Protein AF-0000000085928446 (afdb_homodimer)

Nearest PDB structures (foldseek):
  3ry0-assembly1_A  TM=9.361E-01  e=1.188E-03  Streptomyces achromogenes
  3m21-assembly1_F  TM=9.145E-01  e=1.360E-03  Helicobacter pylori 26695
  2x7m-assembly1_A  TM=5.878E-01  e=2.025E+00  Methanopyrus kandleri AV19
  5um2-assembly1_A  TM=5.223E-01  e=1.545E+00  Xanthomonas citri pv. citri str. 306
  3gbv-assembly1_A  TM=5.018E-01  e=5.221E+00  Bacteroides fragilis NCTC 9343

Solvent-accessible surface area (backbone atoms only — not comparable to full-atom values): 7165 Å² total; per-residue (Å²): 118,39,40,36,37,36,38,29,63,82,71,55,69,69,56,50,52,50,48,48,52,52,50,43,51,54,48,25,67,72,71,70,43,86,60,64,47,73,46,81,45,66,42,58,46,84,80,34,74,52,97,91,33,41,37,57,58,53,58,72,68,99,120,36,39,36,38,36,39,30,65,80,71,53,70,69,56,49,52,50,49,48,52,52,51,43,53,53,48,25,69,72,72,69,44,85,59,61,46,74,44,80,43,68,42,58,46,83,77,34,74,53,97,91,33,41,38,58,59,51,58,71,68,98

Structure (mmCIF, N/CA/C/O backbone):
data_AF-0000000085928446-model_v1
#
loop_
_entity.id
_entity.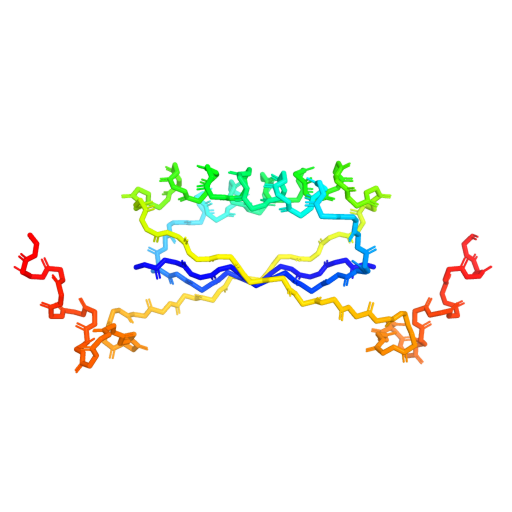type
_entity.pdbx_description
1 polymer 'Tautomerase family protein'
#
loop_
_atom_site.group_PDB
_atom_site.id
_atom_site.type_symbol
_atom_site.label_atom_id
_atom_site.label_alt_id
_atom_site.label_comp_id
_atom_site.label_asym_id
_atom_site.label_entity_id
_atom_site.label_seq_id
_atom_site.pdbx_PDB_ins_code
_atom_site.Cartn_x
_atom_site.Cartn_y
_atom_site.Cartn_z
_atom_site.occupancy
_atom_site.B_iso_or_equiv
_atom_site.auth_seq_id
_atom_site.auth_comp_id
_atom_site.auth_asym_id
_atom_site.auth_atom_id
_atom_site.pdbx_PDB_model_num
ATOM 1 N N . MET A 1 1 ? 1.729 9.047 10.977 1 81.5 1 MET A N 1
ATOM 2 C CA . MET A 1 1 ? 2.355 7.754 10.711 1 81.5 1 MET A CA 1
ATOM 3 C C . MET A 1 1 ? 1.619 7.012 9.594 1 81.5 1 MET A C 1
ATOM 5 O O . MET A 1 1 ? 0.427 6.727 9.719 1 81.5 1 MET A O 1
ATOM 9 N N . PRO A 1 2 ? 2.197 6.832 8.352 1 94.94 2 PRO A N 1
ATOM 10 C CA . PRO A 1 2 ? 1.56 6.168 7.211 1 94.94 2 PRO A CA 1
ATOM 11 C C . PRO A 1 2 ? 1.64 4.645 7.301 1 94.94 2 PRO A C 1
ATOM 13 O O . PRO A 1 2 ? 2.615 4.102 7.824 1 94.94 2 PRO A O 1
ATOM 16 N N . THR A 1 3 ? 0.575 4.039 6.949 1 97.19 3 THR A N 1
ATOM 17 C CA . THR A 1 3 ? 0.529 2.584 6.844 1 97.19 3 THR A CA 1
ATOM 18 C C . THR A 1 3 ? 0.325 2.15 5.398 1 97.19 3 THR A C 1
ATOM 20 O O . THR A 1 3 ? -0.587 2.633 4.723 1 97.19 3 THR A O 1
ATOM 23 N N . ILE A 1 4 ? 1.15 1.28 4.91 1 98.56 4 ILE A N 1
ATOM 24 C CA . ILE A 1 4 ? 1.084 0.736 3.557 1 98.56 4 ILE A CA 1
ATOM 25 C C . ILE A 1 4 ? 0.694 -0.739 3.613 1 98.56 4 ILE A C 1
ATOM 27 O O . ILE A 1 4 ? 1.332 -1.53 4.312 1 98.56 4 ILE A O 1
ATOM 31 N N . ILE A 1 5 ? -0.336 -1.056 2.891 1 98.69 5 ILE A N 1
ATOM 32 C CA . ILE A 1 5 ? -0.777 -2.441 2.781 1 98.69 5 ILE A CA 1
ATOM 33 C C . ILE A 1 5 ? -0.58 -2.936 1.35 1 98.69 5 ILE A C 1
ATOM 35 O O . ILE A 1 5 ? -1.073 -2.32 0.401 1 98.69 5 ILE A O 1
ATOM 39 N N . VAL A 1 6 ? 0.048 -3.992 1.243 1 98.5 6 VAL A N 1
ATOM 40 C CA . VAL A 1 6 ? 0.297 -4.578 -0.071 1 98.5 6 VAL A CA 1
ATOM 41 C C . VAL A 1 6 ? -0.421 -5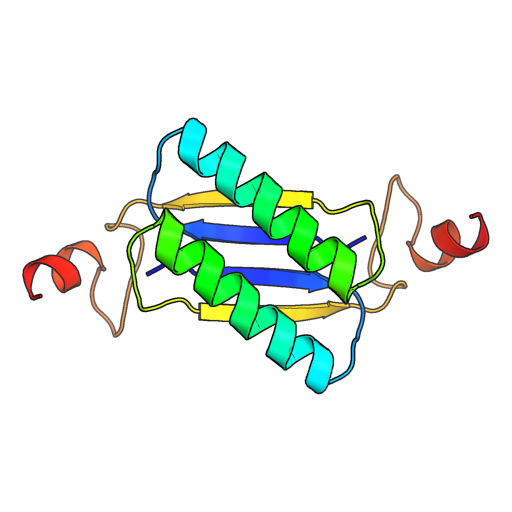.922 -0.184 1 98.5 6 VAL A C 1
ATOM 43 O O . VAL A 1 6 ? -0.138 -6.848 0.576 1 98.5 6 VAL A O 1
ATOM 46 N N . GLU A 1 7 ? -1.275 -6.004 -1.108 1 97.62 7 GLU A N 1
ATOM 47 C CA . GLU A 1 7 ? -1.942 -7.254 -1.459 1 97.62 7 GLU A CA 1
ATOM 48 C C . GLU A 1 7 ? -1.387 -7.828 -2.758 1 97.62 7 GLU A C 1
ATOM 50 O O . GLU A 1 7 ? -1.604 -7.27 -3.834 1 97.62 7 GLU A O 1
ATOM 55 N N . GLY A 1 8 ? -0.672 -8.922 -2.615 1 95.62 8 GLY A N 1
ATOM 56 C CA . GLY A 1 8 ? -0.06 -9.523 -3.789 1 95.62 8 GLY A CA 1
ATOM 57 C C . GLY A 1 8 ? 0.178 -11.016 -3.637 1 95.62 8 GLY A C 1
ATOM 58 O O . GLY A 1 8 ? -0.223 -11.617 -2.637 1 95.62 8 GLY A O 1
ATOM 59 N N . PRO A 1 9 ? 0.729 -11.625 -4.73 1 93.94 9 PRO A N 1
ATOM 60 C CA . PRO A 1 9 ? 1.074 -13.047 -4.645 1 93.94 9 PRO A CA 1
ATOM 61 C C . PRO A 1 9 ? 2.213 -13.32 -3.662 1 93.94 9 PRO A C 1
ATOM 63 O O . PRO A 1 9 ? 2.92 -12.391 -3.262 1 93.94 9 PRO A O 1
ATOM 66 N N . PRO A 1 10 ? 2.328 -14.602 -3.281 1 95.06 10 PRO A N 1
ATOM 67 C CA . PRO A 1 10 ? 3.453 -14.938 -2.4 1 95.06 10 PRO A CA 1
ATOM 68 C C . PRO A 1 10 ? 4.809 -14.734 -3.074 1 95.06 10 PRO A C 1
ATOM 70 O O . PRO A 1 10 ? 4.961 -15.023 -4.262 1 95.06 10 PRO A O 1
ATOM 73 N N . ILE A 1 11 ? 5.652 -14.156 -2.287 1 95 11 ILE A N 1
ATOM 74 C CA . ILE A 1 11 ? 7.031 -13.984 -2.734 1 95 11 ILE A CA 1
ATOM 75 C C . ILE A 1 11 ? 7.992 -14.406 -1.623 1 95 11 ILE A C 1
ATOM 77 O O . ILE A 1 11 ? 7.57 -14.664 -0.493 1 95 11 ILE A O 1
ATOM 81 N N . SER A 1 12 ? 9.273 -14.469 -1.956 1 97.5 12 SER A N 1
ATOM 82 C CA . SER A 1 12 ? 10.266 -14.914 -0.979 1 97.5 12 SER A CA 1
ATOM 83 C C . SER A 1 12 ? 10.461 -13.867 0.112 1 97.5 12 SER A C 1
ATOM 85 O O . SER A 1 12 ? 10.133 -12.688 -0.078 1 97.5 12 SER A O 1
ATOM 87 N N . VAL A 1 13 ? 11.039 -14.281 1.2 1 98 13 VAL A N 1
ATOM 88 C CA . VAL A 1 13 ? 11.32 -13.391 2.322 1 98 13 VAL A CA 1
ATOM 89 C C . VAL A 1 13 ? 12.297 -12.305 1.883 1 98 13 VAL A C 1
ATOM 91 O O . VAL A 1 13 ? 12.188 -11.148 2.311 1 98 13 VAL A O 1
ATOM 94 N N . GLU A 1 14 ? 13.219 -12.703 1.049 1 98.19 14 GLU A N 1
ATOM 95 C CA . GLU A 1 14 ? 14.188 -11.734 0.54 1 98.19 14 GLU A CA 1
ATOM 96 C C . GLU A 1 14 ? 13.484 -10.617 -0.238 1 98.19 14 GLU A C 1
ATOM 98 O O . GLU A 1 14 ? 13.805 -9.438 -0.063 1 98.19 14 GLU A O 1
ATOM 103 N N . LYS A 1 15 ? 12.578 -10.977 -1.05 1 98.12 15 LYS A N 1
ATOM 104 C CA . LYS A 1 15 ? 11.82 -9.984 -1.814 1 98.12 15 LYS A CA 1
ATOM 105 C C . LYS A 1 15 ? 10.938 -9.141 -0.899 1 98.12 15 LYS A C 1
ATOM 107 O O . LYS A 1 15 ? 10.766 -7.945 -1.133 1 98.12 15 LYS A O 1
ATOM 112 N N . LYS A 1 16 ? 10.367 -9.75 0.1 1 98.19 16 LYS A N 1
ATOM 113 C CA . LYS A 1 16 ? 9.578 -8.992 1.071 1 98.19 16 LYS A CA 1
ATOM 114 C C . LYS A 1 16 ? 10.43 -7.941 1.774 1 98.19 16 LYS A C 1
ATOM 116 O O . LYS A 1 16 ? 10 -6.805 1.96 1 98.19 16 LYS A O 1
ATOM 121 N N . ARG A 1 17 ? 11.555 -8.344 2.166 1 98.62 17 ARG A N 1
ATOM 122 C CA . ARG A 1 17 ? 12.492 -7.434 2.824 1 98.62 17 ARG A CA 1
ATOM 123 C C . ARG A 1 17 ? 12.805 -6.238 1.934 1 98.62 17 ARG A C 1
ATOM 125 O O . ARG A 1 17 ? 12.805 -5.098 2.396 1 98.62 17 ARG A O 1
ATOM 132 N N . GLU A 1 18 ? 13.062 -6.59 0.716 1 98.38 18 GLU A N 1
ATOM 133 C CA . GLU A 1 18 ? 13.367 -5.535 -0.246 1 98.38 18 GLU A CA 1
ATOM 134 C C . GLU A 1 18 ? 12.172 -4.609 -0.451 1 98.38 18 GLU A C 1
ATOM 136 O O . GLU A 1 18 ? 12.336 -3.389 -0.515 1 98.38 18 GLU A O 1
ATOM 141 N N . LEU A 1 19 ? 11 -5.164 -0.538 1 98.56 19 LEU A N 1
ATOM 142 C CA . LEU A 1 19 ? 9.773 -4.391 -0.699 1 98.56 19 LEU A CA 1
ATOM 143 C C . LEU A 1 19 ? 9.586 -3.414 0.458 1 98.56 19 LEU A C 1
ATOM 145 O O . LEU A 1 19 ? 9.367 -2.221 0.24 1 98.56 19 LEU A O 1
ATOM 149 N N . VAL A 1 20 ? 9.68 -3.912 1.632 1 98.56 20 VAL A N 1
ATOM 150 C CA . VAL A 1 20 ? 9.492 -3.104 2.832 1 98.56 20 VAL A CA 1
ATOM 151 C C . VAL A 1 20 ? 10.516 -1.968 2.855 1 98.56 20 VAL A C 1
ATOM 153 O O . VAL A 1 20 ? 10.164 -0.812 3.104 1 98.56 20 VAL A O 1
ATOM 156 N N . LYS A 1 21 ? 11.734 -2.307 2.566 1 98.56 21 LYS A N 1
ATOM 157 C CA . LYS A 1 21 ? 12.805 -1.317 2.59 1 98.56 21 LYS A CA 1
ATOM 158 C C . LYS A 1 21 ? 12.555 -0.206 1.575 1 98.56 21 LYS A C 1
ATOM 160 O O . LYS A 1 21 ? 12.633 0.978 1.909 1 98.56 21 LYS A O 1
ATOM 165 N N . ARG A 1 22 ? 12.25 -0.56 0.424 1 98.56 22 ARG A N 1
ATOM 166 C CA . ARG A 1 22 ? 12.094 0.413 -0.653 1 98.56 22 ARG A CA 1
ATOM 167 C C . ARG A 1 22 ? 10.82 1.234 -0.468 1 98.56 22 ARG A C 1
ATOM 169 O O . ARG A 1 22 ? 10.82 2.445 -0.694 1 98.56 22 ARG A O 1
ATOM 176 N N . PHE A 1 23 ? 9.742 0.635 -0.055 1 98.56 23 PHE A N 1
ATOM 177 C CA . PHE A 1 23 ? 8.516 1.375 0.213 1 98.56 23 PHE A CA 1
ATOM 178 C C . PHE A 1 23 ? 8.711 2.346 1.371 1 98.56 23 PHE A C 1
ATOM 180 O O . PHE A 1 23 ? 8.227 3.479 1.327 1 98.56 23 PHE A O 1
ATOM 187 N N . THR A 1 24 ? 9.367 1.894 2.35 1 98.5 24 THR A N 1
ATOM 188 C CA . TH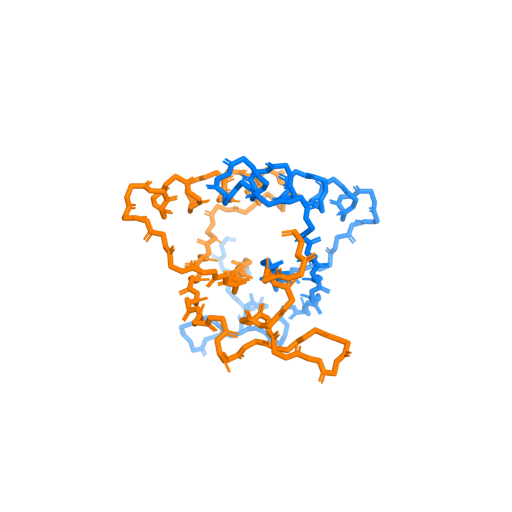R A 1 24 ? 9.641 2.758 3.492 1 98.5 24 THR A CA 1
ATOM 189 C C . THR A 1 24 ? 10.461 3.977 3.064 1 98.5 24 THR A C 1
ATOM 191 O O . THR A 1 24 ? 10.148 5.105 3.451 1 98.5 24 THR A O 1
ATOM 194 N N . LYS A 1 25 ? 11.445 3.732 2.275 1 98 25 LYS A N 1
ATOM 195 C CA . LYS A 1 25 ? 12.281 4.832 1.797 1 98 25 LYS A CA 1
ATOM 196 C C . LYS A 1 25 ? 11.453 5.844 1.004 1 98 25 LYS A C 1
ATOM 198 O O . LYS A 1 25 ? 11.531 7.047 1.253 1 98 25 LYS A O 1
ATOM 203 N N . VAL A 1 26 ? 10.695 5.355 0.092 1 98 26 VAL A N 1
ATOM 204 C CA . VAL A 1 26 ? 9.883 6.223 -0.754 1 98 26 VAL A CA 1
ATOM 205 C C . VAL A 1 26 ? 8.906 7.02 0.109 1 98 26 VAL A C 1
ATOM 207 O O . VAL A 1 26 ? 8.812 8.242 -0.015 1 98 26 VAL A O 1
ATOM 210 N N . ALA A 1 27 ? 8.172 6.363 0.969 1 97.94 27 ALA A N 1
ATOM 211 C CA . ALA A 1 27 ? 7.156 7.012 1.798 1 97.94 27 ALA A CA 1
ATOM 212 C C . ALA A 1 27 ? 7.789 8.031 2.74 1 97.94 27 ALA A C 1
ATOM 214 O O . ALA A 1 27 ? 7.234 9.109 2.957 1 97.94 27 ALA A O 1
ATOM 215 N N . SER A 1 28 ? 8.898 7.676 3.262 1 97.44 28 SER A N 1
ATOM 216 C CA . SER A 1 28 ? 9.594 8.594 4.156 1 97.44 28 SER A CA 1
ATOM 217 C C . SER A 1 28 ? 9.961 9.891 3.441 1 97.44 28 SER A C 1
ATOM 219 O O . SER A 1 28 ? 9.812 10.977 3.998 1 97.44 28 SER A O 1
ATOM 221 N N . GLU A 1 29 ? 10.414 9.789 2.273 1 97.31 29 GLU A N 1
ATOM 222 C CA . GLU A 1 29 ? 10.805 10.961 1.488 1 97.31 29 GLU A CA 1
ATOM 223 C C . GLU A 1 29 ? 9.594 11.812 1.12 1 97.31 29 GLU A C 1
ATOM 225 O O . GLU A 1 29 ? 9.68 13.039 1.117 1 97.31 29 GLU A O 1
ATOM 230 N N . ILE A 1 30 ? 8.539 11.258 0.867 1 97.25 30 ILE A N 1
ATOM 231 C CA . ILE A 1 30 ? 7.375 11.984 0.361 1 97.25 30 ILE A CA 1
ATOM 232 C C . ILE A 1 30 ? 6.609 12.602 1.524 1 97.25 30 ILE A C 1
ATOM 234 O O . ILE A 1 30 ? 6.234 13.781 1.472 1 97.25 30 ILE A O 1
ATOM 238 N N . TYR A 1 31 ? 6.375 11.82 2.514 1 95.88 31 TYR A N 1
ATOM 239 C CA . TYR A 1 31 ? 5.59 12.305 3.645 1 95.88 31 TYR A CA 1
ATOM 240 C C . TYR A 1 31 ? 6.461 13.086 4.621 1 95.88 31 TYR A C 1
ATOM 242 O O . TYR A 1 31 ? 5.957 13.891 5.406 1 95.88 31 TYR A O 1
ATOM 250 N N . GLY A 1 32 ? 7.711 12.766 4.641 1 95.19 32 GLY A N 1
ATOM 251 C CA . GLY A 1 32 ? 8.594 13.398 5.609 1 95.19 32 GLY A CA 1
ATOM 252 C C . GLY A 1 32 ? 8.445 12.828 7.008 1 95.19 32 GLY A C 1
ATOM 253 O O . GLY A 1 32 ? 8.562 13.555 7.996 1 95.19 32 GLY A O 1
ATOM 254 N N . ILE A 1 33 ? 8.062 11.609 7.055 1 91 33 ILE A N 1
ATOM 255 C CA . ILE A 1 33 ? 7.844 10.898 8.312 1 91 33 ILE A CA 1
ATOM 256 C C . ILE A 1 33 ? 8.734 9.664 8.367 1 91 33 ILE A C 1
ATOM 258 O O . ILE A 1 33 ? 8.859 8.938 7.379 1 91 33 ILE A O 1
ATOM 262 N N . ASP A 1 34 ? 9.195 9.383 9.461 1 90 34 ASP A N 1
ATOM 263 C CA . ASP A 1 34 ? 10.164 8.289 9.578 1 90 34 ASP A CA 1
ATOM 264 C C . ASP A 1 34 ? 9.477 6.988 9.977 1 90 34 ASP A C 1
ATOM 266 O O . ASP A 1 34 ? 9.977 5.902 9.68 1 90 34 ASP A O 1
ATOM 270 N N . HIS A 1 35 ? 8.43 7.156 10.672 1 91.75 35 HIS A N 1
ATOM 271 C CA . HIS A 1 35 ? 7.754 5.934 11.102 1 91.75 35 HIS A CA 1
ATOM 272 C C . HIS A 1 35 ? 6.734 5.469 10.062 1 91.75 35 HIS A C 1
ATOM 274 O O . HIS A 1 35 ? 5.648 6.043 9.961 1 91.75 35 HIS A O 1
ATOM 280 N N . ILE A 1 36 ? 7.039 4.469 9.383 1 95.81 36 ILE A N 1
ATOM 281 C CA . ILE A 1 36 ? 6.199 3.898 8.336 1 95.81 36 ILE A CA 1
ATOM 282 C C . ILE A 1 36 ? 5.953 2.418 8.617 1 95.81 36 ILE A C 1
ATOM 284 O O . ILE A 1 36 ? 6.875 1.688 8.984 1 95.81 36 ILE A O 1
ATOM 288 N N . THR A 1 37 ? 4.777 1.984 8.578 1 97.5 37 THR A N 1
ATOM 289 C CA . THR A 1 37 ? 4.441 0.571 8.711 1 97.5 37 THR A CA 1
ATOM 290 C C . THR A 1 37 ? 4.07 -0.026 7.355 1 97.5 37 THR A C 1
ATOM 292 O O . THR A 1 37 ? 3.301 0.571 6.598 1 97.5 37 THR A O 1
ATOM 295 N N . VAL A 1 38 ? 4.609 -1.216 7.039 1 98.56 38 VAL A N 1
ATOM 296 C CA . VAL A 1 38 ? 4.254 -1.938 5.824 1 98.56 38 VAL A CA 1
ATOM 297 C C . VAL A 1 38 ? 3.701 -3.314 6.184 1 98.56 38 VAL A C 1
ATOM 299 O O . VAL A 1 38 ? 4.332 -4.07 6.926 1 98.56 38 VAL A O 1
ATOM 302 N N . ILE A 1 39 ? 2.574 -3.586 5.73 1 98.62 39 I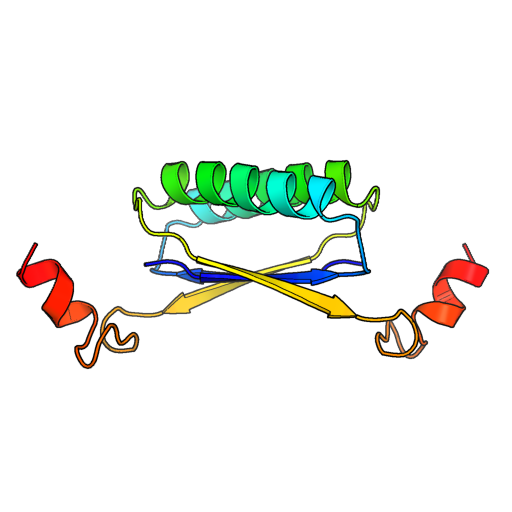LE A N 1
ATOM 303 C CA . ILE A 1 39 ? 1.923 -4.879 5.922 1 98.62 39 ILE A CA 1
ATOM 304 C C . ILE A 1 39 ? 1.781 -5.59 4.574 1 98.62 39 ILE A C 1
ATOM 306 O O . ILE A 1 39 ? 1.239 -5.023 3.623 1 98.62 39 ILE A O 1
ATOM 310 N N . ILE A 1 40 ? 2.215 -6.715 4.492 1 98.44 40 ILE A N 1
ATOM 311 C CA . ILE A 1 40 ? 2.115 -7.508 3.273 1 98.44 40 ILE A CA 1
ATOM 312 C C . ILE A 1 40 ? 1.057 -8.5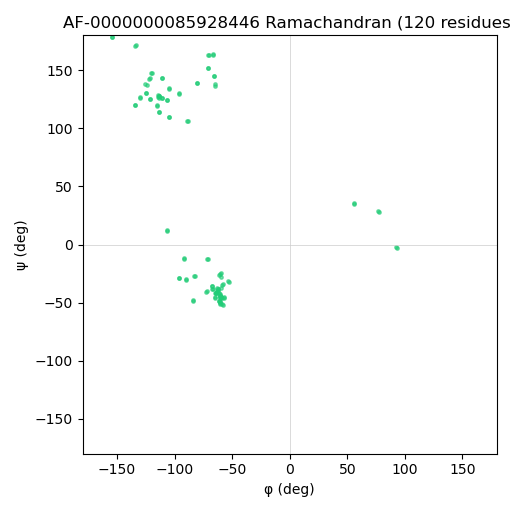94 3.447 1 98.44 40 ILE A C 1
ATOM 314 O O . ILE A 1 40 ? 1.146 -9.414 4.363 1 98.44 40 ILE A O 1
ATOM 318 N N . LYS A 1 41 ? 0.135 -8.617 2.611 1 97.75 41 LYS A N 1
ATOM 319 C CA . LYS A 1 41 ? -0.922 -9.625 2.559 1 97.75 41 LYS A CA 1
ATOM 320 C C . LYS A 1 41 ? -0.808 -10.477 1.297 1 97.75 41 LYS A C 1
ATOM 322 O O . LYS A 1 41 ? -1.094 -10.008 0.195 1 97.75 41 LYS A O 1
ATOM 327 N N . GLU A 1 42 ? -0.542 -11.641 1.524 1 97 42 GLU A N 1
ATOM 328 C CA . GLU A 1 42 ? -0.348 -12.539 0.389 1 97 42 GLU A CA 1
ATOM 329 C C . GLU A 1 42 ? -1.625 -13.312 0.071 1 97 42 GLU A C 1
ATOM 331 O O . GLU A 1 42 ? -2.234 -13.906 0.962 1 97 42 GLU A O 1
ATOM 336 N N . ASN A 1 43 ? -1.905 -13.242 -1.154 1 95.06 43 ASN A N 1
ATOM 337 C CA . ASN A 1 43 ? -3.113 -13.93 -1.609 1 95.06 43 ASN A CA 1
ATOM 338 C C . ASN A 1 43 ? -2.812 -14.898 -2.746 1 95.06 43 ASN A C 1
ATOM 340 O O . ASN A 1 43 ? -2.041 -14.578 -3.652 1 95.06 43 ASN A O 1
ATOM 344 N N . SER A 1 44 ? -3.447 -16.047 -2.617 1 92.94 44 SER A N 1
ATOM 345 C CA . SER A 1 44 ? -3.395 -16.969 -3.744 1 92.94 44 SER A CA 1
ATOM 346 C C . SER A 1 44 ? -4.234 -16.469 -4.914 1 92.94 44 SER A C 1
ATOM 348 O O . SER A 1 44 ? -5.219 -15.75 -4.715 1 92.94 44 SER A O 1
ATOM 350 N N . PRO A 1 45 ? -3.865 -16.844 -6.102 1 89.44 45 PRO A N 1
ATOM 351 C CA . PRO A 1 45 ? -4.625 -16.406 -7.27 1 89.44 45 PRO A CA 1
ATOM 352 C C . PRO A 1 45 ? -6.082 -16.859 -7.23 1 89.44 45 PRO A C 1
ATOM 354 O O . PRO A 1 45 ? -6.934 -16.266 -7.906 1 89.44 45 PRO A O 1
ATOM 357 N N . GLU A 1 46 ? -6.434 -17.891 -6.559 1 91.62 46 GLU A N 1
ATOM 358 C CA . GLU A 1 46 ? -7.805 -18.391 -6.449 1 91.62 46 GLU A CA 1
ATOM 359 C C . GLU A 1 46 ? -8.656 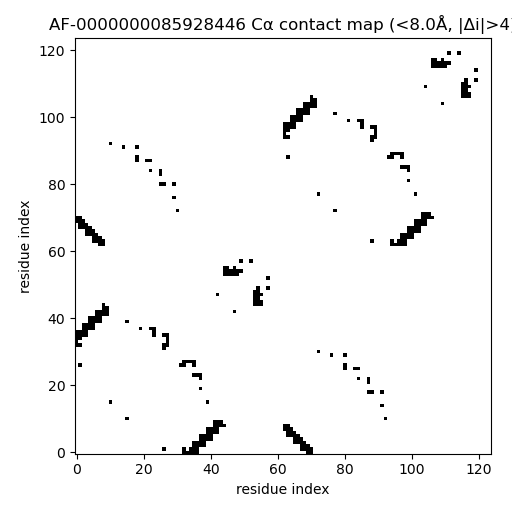-17.469 -5.578 1 91.62 46 GLU A C 1
ATOM 361 O O . GLU A 1 46 ? -9.883 -17.578 -5.57 1 91.62 46 GLU A O 1
ATOM 366 N N . ASN A 1 47 ? -7.918 -16.531 -4.852 1 93.81 47 ASN A N 1
ATOM 367 C CA . ASN A 1 47 ? -8.609 -15.625 -3.943 1 93.81 47 ASN A CA 1
ATOM 368 C C . ASN A 1 47 ? -8.672 -14.211 -4.5 1 93.81 47 ASN A C 1
ATOM 370 O O . ASN A 1 47 ? -9.016 -13.266 -3.783 1 93.81 47 ASN A O 1
ATOM 374 N N . VAL A 1 48 ? -8.32 -14.133 -5.797 1 91.88 48 VAL A N 1
ATOM 375 C CA . VAL A 1 48 ? -8.312 -12.812 -6.43 1 91.88 48 VAL A CA 1
ATOM 376 C C . VAL A 1 48 ? -9.086 -12.875 -7.746 1 91.88 48 VAL A C 1
ATOM 378 O O . VAL A 1 48 ? -8.828 -13.742 -8.586 1 91.88 48 VAL A O 1
ATOM 381 N N . GLY A 1 49 ? -10.047 -11.922 -7.805 1 91.44 49 GLY A N 1
ATOM 382 C CA . GLY A 1 49 ? -10.797 -11.812 -9.047 1 91.44 49 GLY A CA 1
ATOM 383 C C . GLY A 1 49 ? -10.5 -10.531 -9.805 1 91.44 49 GLY A C 1
ATOM 384 O O . GLY A 1 49 ? -10.328 -9.469 -9.203 1 91.44 49 GLY A O 1
ATOM 385 N N . ILE A 1 50 ? -10.492 -10.734 -11.133 1 86.31 50 ILE A N 1
ATOM 386 C CA . ILE A 1 50 ? -10.344 -9.594 -12.031 1 86.31 50 ILE A CA 1
ATOM 387 C C . ILE A 1 50 ? -11.359 -9.688 -13.164 1 86.31 50 ILE A C 1
ATOM 389 O O . ILE A 1 50 ? -11.414 -10.695 -13.875 1 86.31 50 ILE A O 1
ATOM 393 N N . ASN A 1 51 ? -12.219 -8.625 -13.234 1 90.06 51 ASN A N 1
ATOM 394 C CA . ASN A 1 51 ? -13.203 -8.547 -14.312 1 90.06 51 ASN A CA 1
ATOM 395 C C . ASN A 1 51 ? -14.086 -9.789 -14.359 1 90.06 51 ASN A C 1
ATOM 397 O O . ASN A 1 51 ? -14.344 -10.336 -15.43 1 90.06 51 ASN A O 1
ATOM 401 N N . GLY A 1 52 ? -14.398 -10.328 -13.266 1 91.19 52 GLY A N 1
ATOM 402 C CA . GLY A 1 52 ? -15.367 -11.414 -13.156 1 91.19 52 GLY A CA 1
ATOM 403 C C . GLY A 1 52 ? -14.727 -12.789 -13.219 1 91.19 52 GLY A C 1
ATOM 404 O O . GLY A 1 52 ? -15.422 -13.805 -13.172 1 91.19 52 GLY A O 1
ATOM 405 N N . GLU A 1 53 ? -13.461 -12.742 -13.406 1 92.12 53 GLU A N 1
ATOM 406 C CA . GLU A 1 53 ? -12.742 -14.008 -13.453 1 92.12 53 GLU A CA 1
ATOM 407 C C . GLU A 1 53 ? -11.68 -14.078 -12.359 1 92.12 53 GLU A C 1
ATOM 409 O O . GLU A 1 53 ? -11.102 -13.055 -11.984 1 92.12 53 GLU A O 1
ATOM 414 N N . LEU A 1 54 ? -11.523 -15.391 -11.906 1 90.31 54 LEU A N 1
ATOM 415 C CA . LEU A 1 54 ? -10.43 -15.57 -10.961 1 90.31 54 LEU A CA 1
ATOM 416 C C . LEU A 1 54 ? -9.086 -15.305 -11.641 1 90.31 54 LEU A C 1
ATOM 418 O O . LEU A 1 54 ? -8.914 -15.602 -12.828 1 90.31 54 LEU A O 1
ATOM 422 N N . LEU A 1 55 ? -8.281 -14.789 -10.898 1 88.56 55 LEU A N 1
ATOM 423 C CA . LEU A 1 55 ? -6.953 -14.484 -11.414 1 88.56 55 LEU A CA 1
ATOM 424 C C . LEU A 1 55 ? -6.266 -15.75 -11.93 1 88.56 55 LEU A C 1
ATOM 426 O O . LEU A 1 55 ? -5.492 -15.695 -12.883 1 88.56 55 LEU A O 1
ATOM 430 N N . LEU A 1 56 ? -6.562 -16.906 -11.242 1 84.56 56 LEU A N 1
ATOM 431 C CA . LEU A 1 56 ? -6.023 -18.188 -11.664 1 84.56 56 LEU A CA 1
ATOM 432 C C . LEU A 1 56 ? -6.34 -18.453 -13.133 1 84.56 56 LEU A C 1
ATOM 434 O O . LEU A 1 56 ? -5.52 -19.016 -13.859 1 84.56 56 LEU A O 1
ATOM 438 N N . ASP A 1 57 ? -7.438 -17.938 -13.484 1 84.69 57 ASP A N 1
ATOM 439 C CA . ASP A 1 57 ? -7.926 -18.188 -14.836 1 84.69 57 ASP A CA 1
ATOM 440 C C . ASP A 1 57 ? -7.422 -17.125 -15.812 1 84.69 57 ASP A C 1
ATOM 442 O O . ASP A 1 57 ? -7.434 -17.344 -17.031 1 84.69 57 ASP A O 1
ATOM 446 N N . PHE A 1 58 ? -7.199 -15.93 -15.391 1 74.81 58 PHE A N 1
ATOM 447 C CA . PHE A 1 58 ? -6.695 -14.844 -16.219 1 74.81 58 PHE A CA 1
ATOM 448 C C . PHE A 1 58 ? -5.285 -15.148 -16.703 1 74.81 58 PHE A C 1
ATOM 450 O O . PHE A 1 58 ? -4.941 -14.852 -17.859 1 74.81 58 PHE A O 1
ATOM 457 N N . LYS A 1 59 ? -4.344 -15.633 -15.891 1 69.25 59 LYS A N 1
ATOM 458 C CA . LYS A 1 59 ? -2.971 -15.969 -16.25 1 69.25 59 LYS A CA 1
ATOM 459 C C . LYS A 1 59 ? -2.936 -17.078 -17.297 1 69.25 59 LYS A C 1
ATOM 461 O O . LYS A 1 59 ? -2.01 -17.141 -18.109 1 69.25 59 LYS A O 1
ATOM 466 N N . LYS A 1 60 ? -3.777 -17.938 -17.141 1 61 60 LYS A N 1
ATOM 467 C CA . LYS A 1 60 ? -3.805 -19 -18.156 1 61 60 LYS A CA 1
ATOM 468 C C . LYS A 1 60 ? -4.07 -18.422 -19.547 1 61 60 LYS A C 1
ATOM 470 O O . LYS A 1 60 ? -3.609 -18.969 -20.547 1 61 60 LYS A O 1
ATOM 475 N N . LYS A 1 61 ? -4.738 -17.344 -19.453 1 56.25 61 LYS A N 1
ATOM 476 C CA . LYS A 1 61 ? -5.078 -16.812 -20.781 1 56.25 61 LYS A CA 1
ATOM 477 C C . LYS A 1 61 ? -4.012 -15.828 -21.266 1 56.25 61 LYS A C 1
ATOM 479 O O . LYS A 1 61 ? -4.062 -15.367 -22.406 1 56.25 61 LYS A O 1
ATOM 484 N N . GLN A 1 62 ? -3.137 -15.422 -20.453 1 45.69 62 GLN A N 1
ATOM 485 C CA . GLN A 1 62 ? -2.1 -14.602 -21.062 1 45.69 62 GLN A CA 1
ATOM 486 C C . GLN A 1 62 ? -0.979 -15.469 -21.625 1 45.69 62 GLN A C 1
ATOM 488 O O . GLN A 1 62 ? -0.666 -16.531 -21.078 1 45.69 62 GLN A O 1
ATOM 493 N N . MET B 1 1 ? -1.873 -9.5 -10.039 1 81.75 1 MET B N 1
ATOM 494 C CA . MET B 1 1 ? -1.993 -8.047 -10.023 1 81.75 1 MET B CA 1
ATOM 495 C C . MET B 1 1 ? -1.972 -7.512 -8.594 1 81.75 1 MET B C 1
ATOM 497 O O . MET B 1 1 ? -2.826 -7.871 -7.785 1 81.75 1 MET B O 1
ATOM 501 N N . PRO B 1 2 ? -0.923 -6.844 -8.133 1 94.94 2 PRO B N 1
ATOM 502 C CA . PRO B 1 2 ? -0.796 -6.34 -6.766 1 94.94 2 PRO B CA 1
ATOM 503 C C . PRO B 1 2 ? -1.549 -5.031 -6.543 1 94.94 2 PRO B C 1
ATOM 505 O O . PRO B 1 2 ? -1.651 -4.211 -7.461 1 94.94 2 PRO B O 1
ATOM 508 N N . THR B 1 3 ? -2.156 -4.957 -5.434 1 97.12 3 THR B N 1
ATOM 509 C CA . THR B 1 3 ? -2.814 -3.727 -5.016 1 97.12 3 THR B CA 1
ATOM 510 C C . THR B 1 3 ? -2.129 -3.141 -3.783 1 97.12 3 THR B C 1
ATOM 512 O O . THR B 1 3 ? -1.913 -3.844 -2.793 1 97.12 3 THR B O 1
ATOM 515 N N . ILE B 1 4 ? -1.771 -1.901 -3.822 1 98.56 4 ILE B N 1
ATOM 516 C CA . ILE B 1 4 ? -1.132 -1.175 -2.729 1 98.56 4 ILE B CA 1
ATOM 517 C C . ILE B 1 4 ? -2.096 -0.128 -2.174 1 98.56 4 ILE B C 1
ATOM 519 O O . ILE B 1 4 ? -2.625 0.697 -2.922 1 98.56 4 ILE B O 1
ATOM 523 N N . ILE B 1 5 ? -2.303 -0.194 -0.894 1 98.69 5 ILE B N 1
ATOM 524 C CA . ILE B 1 5 ? -3.137 0.789 -0.209 1 98.69 5 ILE B CA 1
ATOM 525 C C . ILE B 1 5 ? -2.279 1.615 0.748 1 98.69 5 ILE B C 1
ATOM 527 O O . ILE B 1 5 ? -1.591 1.062 1.608 1 98.69 5 ILE B O 1
ATOM 531 N N . VAL B 1 6 ? -2.377 2.834 0.619 1 98.5 6 VAL B N 1
ATOM 532 C CA . VAL B 1 6 ? -1.615 3.74 1.474 1 98.5 6 VAL B CA 1
ATOM 533 C C . VAL B 1 6 ? -2.57 4.555 2.344 1 98.5 6 VAL B C 1
ATOM 535 O O . VAL B 1 6 ? -3.396 5.312 1.829 1 98.5 6 VAL B O 1
ATOM 538 N N . GLU B 1 7 ? -2.438 4.414 3.58 1 97.75 7 GLU B N 1
ATOM 539 C CA . GLU B 1 7 ? -3.156 5.227 4.555 1 97.75 7 GLU B CA 1
ATOM 540 C C . GLU B 1 7 ? -2.238 6.27 5.191 1 97.75 7 GLU B C 1
ATOM 542 O O . GLU B 1 7 ? -1.338 5.922 5.957 1 97.75 7 GLU B O 1
ATOM 547 N N . GLY B 1 8 ? -2.477 7.508 4.848 1 95.75 8 GLY B N 1
ATOM 548 C CA . GLY B 1 8 ? -1.634 8.578 5.363 1 95.75 8 GLY B CA 1
ATOM 549 C C . GLY B 1 8 ? -2.336 9.922 5.414 1 95.75 8 GLY B C 1
ATOM 550 O O . GLY B 1 8 ? -3.531 10.008 5.129 1 95.75 8 GLY B O 1
ATOM 551 N N . PRO B 1 9 ? -1.582 10.945 5.926 1 94 9 PRO B N 1
ATOM 552 C CA . PRO B 1 9 ? -2.15 12.297 5.93 1 94 9 PRO B CA 1
ATOM 553 C C . PRO B 1 9 ? -2.348 12.852 4.523 1 94 9 PRO B C 1
ATOM 555 O O . PRO B 1 9 ? -1.793 12.32 3.559 1 94 9 PRO B O 1
ATOM 558 N N . PRO B 1 10 ? -3.162 13.922 4.453 1 95.12 10 PRO B N 1
ATOM 559 C CA . PRO B 1 10 ? -3.326 14.547 3.137 1 95.12 10 PRO B CA 1
ATOM 560 C C . PRO B 1 10 ? -2.033 15.172 2.617 1 95.12 10 PRO B C 1
ATOM 562 O O . PRO B 1 10 ? -1.265 15.75 3.393 1 95.12 10 PRO B O 1
ATOM 565 N N . ILE B 1 11 ? -1.847 14.938 1.373 1 95.06 11 ILE B N 1
ATOM 566 C CA . ILE B 1 11 ? -0.716 15.555 0.687 1 95.06 11 ILE B CA 1
ATOM 567 C C . ILE B 1 11 ? -1.176 16.125 -0.65 1 95.06 11 ILE B C 1
ATOM 569 O O . ILE B 1 11 ? -2.309 15.898 -1.078 1 95.06 11 ILE B O 1
ATOM 573 N N . SER B 1 12 ? -0.295 16.875 -1.29 1 97.44 12 SER B N 1
ATOM 574 C CA . SER B 1 12 ? -0.653 17.516 -2.555 1 97.44 12 SER B CA 1
ATOM 575 C C . SER B 1 12 ? -0.792 16.484 -3.67 1 97.44 12 SER B C 1
ATOM 577 O O . SER B 1 12 ? -0.27 15.367 -3.564 1 97.44 12 SER B O 1
ATOM 579 N N . VAL B 1 13 ? -1.434 16.875 -4.734 1 98.06 13 VAL B N 1
ATOM 580 C CA . VAL B 1 13 ? -1.626 16.016 -5.895 1 98.06 13 VAL B CA 1
ATOM 581 C C . VAL B 1 13 ? -0.272 15.656 -6.504 1 98.06 13 VAL B C 1
ATOM 583 O O . VAL B 1 13 ? -0.069 14.531 -6.973 1 98.06 13 VAL B O 1
ATOM 586 N N . GLU B 1 14 ? 0.591 16.625 -6.488 1 98.19 14 GLU B N 1
ATOM 587 C CA . GLU B 1 14 ? 1.929 16.375 -7.02 1 98.19 14 GLU B CA 1
ATOM 588 C C . GLU B 1 14 ? 2.637 15.266 -6.242 1 98.19 14 GLU B C 1
ATOM 590 O O . GLU B 1 14 ? 3.258 14.383 -6.84 1 98.19 14 GLU B O 1
ATOM 595 N N . LYS B 1 15 ? 2.541 15.305 -4.984 1 98.19 15 LYS B N 1
ATOM 596 C CA . LYS B 1 15 ? 3.145 14.266 -4.148 1 98.19 15 LYS B CA 1
ATOM 597 C C . LYS B 1 15 ? 2.449 12.93 -4.352 1 98.19 15 LYS B C 1
ATOM 599 O O . LYS B 1 15 ? 3.096 11.875 -4.332 1 98.19 15 LYS B O 1
ATOM 604 N N . LYS B 1 16 ? 1.163 12.953 -4.508 1 98.19 16 LYS B N 1
ATOM 605 C CA . LYS B 1 16 ? 0.431 11.727 -4.793 1 98.19 16 LYS B CA 1
ATOM 606 C C . LYS B 1 16 ? 0.908 11.094 -6.098 1 98.19 16 LYS B C 1
ATOM 608 O O . LYS B 1 16 ? 1.097 9.875 -6.168 1 98.19 16 LYS B O 1
ATOM 613 N N . ARG B 1 17 ? 1.036 11.891 -7.059 1 98.62 17 ARG B N 1
ATOM 614 C CA . ARG B 1 17 ? 1.516 11.422 -8.359 1 98.62 17 ARG B CA 1
ATOM 615 C C . ARG B 1 17 ? 2.881 10.758 -8.227 1 98.62 17 ARG B C 1
ATOM 617 O O . ARG B 1 17 ? 3.111 9.688 -8.797 1 98.62 17 ARG B O 1
ATOM 624 N N . GLU B 1 18 ? 3.689 11.43 -7.484 1 98.38 18 GLU B N 1
ATOM 625 C CA . GLU B 1 18 ? 5.031 10.898 -7.273 1 98.38 18 GLU B CA 1
ATOM 626 C C . GLU B 1 18 ? 4.988 9.578 -6.504 1 98.38 18 GLU B C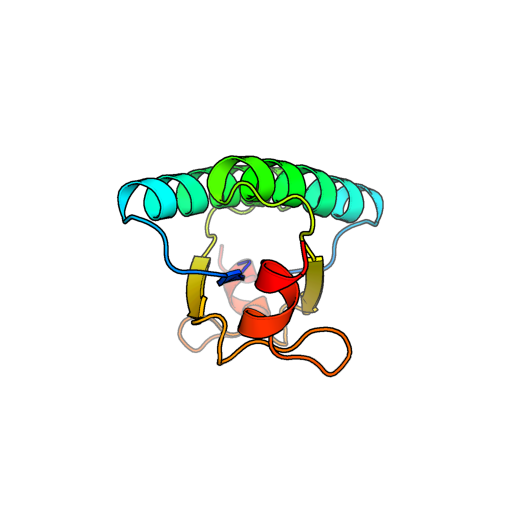 1
ATOM 628 O O . GLU B 1 18 ? 5.703 8.633 -6.84 1 98.38 18 GLU B O 1
ATOM 633 N N . LEU B 1 19 ? 4.152 9.508 -5.504 1 98.56 19 LEU B N 1
ATOM 634 C CA . LEU B 1 19 ? 3.982 8.289 -4.715 1 98.56 19 LEU B CA 1
ATOM 635 C C . LEU B 1 19 ? 3.555 7.121 -5.594 1 98.56 19 LEU B C 1
ATOM 637 O O . LEU B 1 19 ? 4.164 6.051 -5.551 1 98.56 19 LEU B O 1
ATOM 641 N N . VAL B 1 20 ? 2.535 7.336 -6.355 1 98.62 20 VAL B N 1
ATOM 642 C CA . VAL B 1 20 ? 1.994 6.301 -7.23 1 98.62 20 VAL B CA 1
ATOM 643 C C . VAL B 1 20 ? 3.074 5.824 -8.203 1 98.62 20 VAL B C 1
ATOM 645 O O . VAL B 1 20 ? 3.27 4.621 -8.383 1 98.62 20 VAL B O 1
ATOM 648 N N . LYS B 1 21 ? 3.764 6.758 -8.773 1 98.62 21 LYS B N 1
ATOM 649 C CA . LYS B 1 21 ? 4.797 6.434 -9.75 1 98.62 21 LYS B CA 1
ATOM 650 C C . LYS B 1 21 ? 5.902 5.586 -9.117 1 98.62 21 LYS B C 1
ATOM 652 O O . LYS B 1 21 ? 6.289 4.551 -9.664 1 98.62 21 LYS B O 1
ATOM 657 N N . ARG B 1 22 ? 6.359 5.984 -8.039 1 98.56 22 ARG B N 1
ATOM 658 C CA . ARG B 1 22 ? 7.492 5.32 -7.398 1 98.56 22 ARG B CA 1
ATOM 659 C C . ARG B 1 22 ? 7.078 3.971 -6.82 1 98.56 22 ARG B C 1
ATOM 661 O O . ARG B 1 22 ? 7.816 2.99 -6.93 1 98.56 22 ARG B O 1
ATOM 668 N N . PHE B 1 23 ? 5.938 3.889 -6.223 1 98.56 23 PHE B N 1
ATOM 669 C CA . PHE B 1 23 ? 5.453 2.609 -5.719 1 98.56 23 PHE B CA 1
ATOM 670 C C . PHE B 1 23 ? 5.223 1.629 -6.859 1 98.56 23 PHE B C 1
ATOM 672 O O . PHE B 1 23 ? 5.539 0.443 -6.742 1 98.56 23 PHE B O 1
ATOM 679 N N . THR B 1 24 ? 4.668 2.105 -7.902 1 98.56 24 THR B N 1
ATOM 680 C CA . THR B 1 24 ? 4.441 1.262 -9.07 1 98.56 24 THR B CA 1
ATOM 681 C C . THR B 1 24 ? 5.762 0.716 -9.602 1 98.56 24 THR B C 1
ATOM 683 O O . THR B 1 24 ? 5.875 -0.475 -9.898 1 98.56 24 THR B O 1
ATOM 686 N N . LYS B 1 25 ? 6.73 1.562 -9.695 1 98.06 25 LYS B N 1
ATOM 687 C CA . LYS B 1 25 ? 8.039 1.137 -10.188 1 98.06 25 LYS B CA 1
ATOM 688 C C . LYS B 1 25 ? 8.641 0.055 -9.289 1 98.06 25 LYS B C 1
ATOM 690 O O . LYS B 1 25 ? 9.086 -0.984 -9.781 1 98.06 25 LYS B O 1
ATOM 695 N N . VAL B 1 26 ? 8.625 0.29 -8.023 1 98 26 VAL B N 1
ATOM 696 C CA . VAL B 1 26 ? 9.195 -0.657 -7.07 1 98 26 VAL B CA 1
ATOM 697 C C . VAL B 1 26 ? 8.461 -1.991 -7.164 1 98 26 VAL B C 1
ATOM 699 O O . VAL B 1 26 ? 9.086 -3.047 -7.285 1 98 26 VAL B O 1
ATOM 702 N N . ALA B 1 27 ? 7.148 -1.98 -7.098 1 97.94 27 ALA B N 1
ATOM 703 C CA . ALA B 1 27 ? 6.344 -3.201 -7.109 1 97.94 27 ALA B CA 1
ATOM 704 C C . ALA B 1 27 ? 6.523 -3.963 -8.414 1 97.94 27 ALA B C 1
ATOM 706 O O . ALA B 1 27 ? 6.598 -5.195 -8.422 1 97.94 27 ALA B O 1
ATOM 707 N N . SER B 1 28 ? 6.586 -3.24 -9.469 1 97.44 28 SER B N 1
ATOM 708 C CA . SER B 1 28 ? 6.777 -3.885 -10.766 1 97.44 28 SER B CA 1
ATOM 709 C C . SER B 1 28 ? 8.102 -4.645 -10.812 1 97.44 28 SER B C 1
ATOM 711 O O . SER B 1 28 ? 8.156 -5.766 -11.328 1 97.44 28 SER B O 1
ATOM 713 N N . GLU B 1 29 ? 9.109 -4.074 -10.297 1 97.31 29 GLU B N 1
ATOM 714 C CA . GLU B 1 29 ? 10.43 -4.699 -10.289 1 97.31 29 GLU B CA 1
ATOM 715 C C . GLU B 1 29 ? 10.453 -5.93 -9.383 1 97.31 29 GLU B C 1
ATOM 717 O O . GLU B 1 29 ? 11.094 -6.934 -9.711 1 97.31 29 GLU B O 1
ATOM 722 N N . ILE B 1 30 ? 9.789 -5.922 -8.359 1 97.31 30 ILE B N 1
ATOM 723 C CA . ILE B 1 30 ? 9.875 -6.988 -7.367 1 97.31 30 ILE B CA 1
ATOM 724 C C . ILE B 1 30 ? 8.961 -8.141 -7.77 1 97.31 30 ILE B C 1
ATOM 726 O O . ILE B 1 30 ? 9.359 -9.305 -7.734 1 97.31 30 ILE B O 1
ATOM 730 N N . TYR B 1 31 ? 7.754 -7.816 -8.109 1 95.88 31 TYR B N 1
ATOM 731 C CA . TYR B 1 31 ? 6.781 -8.852 -8.445 1 95.88 31 TYR B CA 1
ATOM 732 C C . TYR B 1 31 ? 6.949 -9.305 -9.891 1 95.88 31 TYR B C 1
ATOM 734 O O . TYR B 1 31 ? 6.535 -10.406 -10.25 1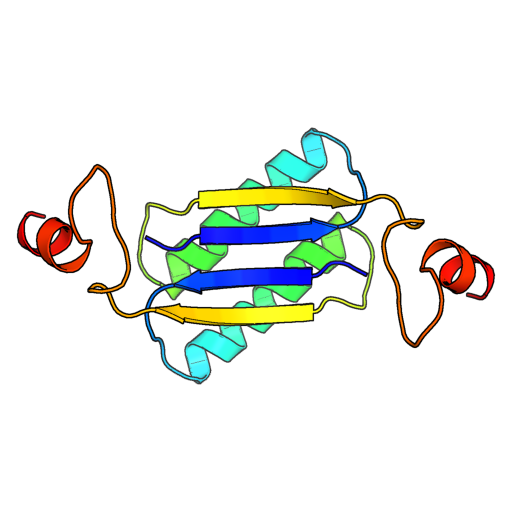 95.88 31 TYR B O 1
ATOM 742 N N . GLY B 1 32 ? 7.449 -8.43 -10.703 1 95.25 32 GLY B N 1
ATOM 743 C CA . GLY B 1 32 ? 7.551 -8.75 -12.117 1 95.25 32 GLY B CA 1
ATOM 744 C C . GLY B 1 32 ? 6.23 -8.648 -12.852 1 95.25 32 GLY B C 1
ATOM 745 O O . GLY B 1 32 ? 5.961 -9.422 -13.773 1 95.25 32 GLY B O 1
ATOM 746 N N . ILE B 1 33 ? 5.41 -7.801 -12.359 1 91.12 33 ILE B N 1
ATOM 747 C CA . ILE B 1 33 ? 4.078 -7.582 -12.906 1 91.12 33 ILE B CA 1
ATOM 748 C C . ILE B 1 33 ? 3.912 -6.113 -13.297 1 91.12 33 ILE B C 1
ATOM 750 O O . ILE B 1 33 ? 4.312 -5.219 -12.539 1 91.12 33 ILE B O 1
ATOM 754 N N . ASP B 1 34 ? 3.273 -5.883 -14.305 1 89.94 34 ASP B N 1
ATOM 755 C CA . ASP B 1 34 ? 3.189 -4.52 -14.812 1 89.94 34 ASP B CA 1
ATOM 756 C C . ASP B 1 34 ? 1.916 -3.83 -14.328 1 89.94 34 ASP B C 1
ATOM 758 O O . ASP B 1 34 ? 1.87 -2.602 -14.227 1 89.94 34 ASP B O 1
ATOM 762 N N . HIS B 1 35 ? 0.946 -4.629 -14.109 1 91.69 35 HIS B N 1
ATOM 763 C CA . HIS B 1 35 ? -0.299 -4.008 -13.672 1 91.69 35 HIS B CA 1
ATOM 764 C C . HIS B 1 35 ? -0.343 -3.881 -12.148 1 91.69 35 HIS B C 1
ATOM 766 O O . HIS B 1 35 ? -0.576 -4.863 -11.445 1 91.69 35 HIS B O 1
ATOM 772 N N . ILE B 1 36 ? -0.185 -2.732 -11.688 1 95.75 36 ILE B N 1
ATOM 773 C CA . ILE B 1 36 ? -0.177 -2.424 -10.266 1 95.75 36 ILE B CA 1
ATOM 774 C C . ILE B 1 36 ? -1.224 -1.354 -9.961 1 95.75 36 ILE B C 1
ATOM 776 O O . ILE B 1 36 ? -1.344 -0.369 -10.695 1 95.75 36 ILE B O 1
ATOM 780 N N . THR B 1 37 ? -2.031 -1.54 -9.016 1 97.44 37 THR B N 1
ATOM 781 C CA . THR B 1 37 ? -2.99 -0.538 -8.562 1 97.44 37 THR B CA 1
ATOM 782 C C . THR B 1 37 ? -2.539 0.087 -7.242 1 97.44 37 THR B C 1
ATOM 784 O O . THR B 1 37 ? -2.137 -0.624 -6.32 1 97.44 37 THR B O 1
ATOM 787 N N . VAL B 1 38 ? -2.598 1.418 -7.137 1 98.56 38 VAL B N 1
ATOM 788 C CA . VAL B 1 38 ? -2.295 2.125 -5.898 1 98.56 38 VAL B CA 1
ATOM 789 C C . VAL B 1 38 ? -3.508 2.943 -5.461 1 98.56 38 VAL B C 1
ATOM 791 O O . VAL B 1 38 ? -4.051 3.729 -6.242 1 98.56 38 VAL B O 1
ATOM 794 N N . ILE B 1 39 ? -3.938 2.734 -4.309 1 98.62 39 ILE B N 1
ATOM 795 C CA . ILE B 1 39 ? -5.043 3.469 -3.703 1 98.62 39 ILE B CA 1
ATOM 796 C C . ILE B 1 39 ? -4.531 4.297 -2.527 1 98.62 39 ILE B C 1
ATOM 798 O O . ILE B 1 39 ? -3.893 3.766 -1.617 1 98.62 39 ILE B O 1
ATOM 802 N N . ILE B 1 40 ? -4.785 5.48 -2.529 1 98.44 40 ILE B N 1
ATOM 803 C CA . ILE B 1 40 ? -4.375 6.371 -1.451 1 98.44 40 ILE B CA 1
ATOM 804 C C . ILE B 1 40 ? -5.586 6.746 -0.6 1 98.44 40 ILE B C 1
ATOM 806 O O . ILE B 1 40 ? -6.57 7.281 -1.112 1 98.44 40 ILE B O 1
ATOM 810 N N . LYS B 1 41 ? -5.516 6.508 0.614 1 97.75 41 LYS B N 1
ATOM 811 C CA . LYS B 1 41 ? -6.531 6.859 1.602 1 97.75 41 LYS B CA 1
ATOM 812 C C . LYS B 1 41 ? -6.008 7.918 2.572 1 97.75 41 LYS B C 1
ATOM 814 O O . LYS B 1 41 ? -5.164 7.621 3.424 1 97.75 41 LYS B O 1
ATOM 819 N N . GLU B 1 42 ? -6.59 8.977 2.479 1 97.06 42 GLU B N 1
ATOM 820 C CA . GLU B 1 42 ? -6.133 10.086 3.318 1 97.06 42 GLU B CA 1
ATOM 821 C C . GLU B 1 42 ? -6.969 10.188 4.59 1 97.06 42 GLU B C 1
ATOM 823 O O . GLU B 1 42 ? -8.195 10.242 4.531 1 97.06 42 GLU B O 1
ATOM 828 N N . ASN B 1 43 ? -6.227 10.242 5.617 1 95.12 43 ASN B N 1
ATOM 829 C CA . ASN B 1 43 ? -6.887 10.336 6.914 1 95.12 43 ASN B CA 1
ATOM 830 C C . ASN B 1 43 ? -6.414 11.555 7.703 1 95.12 43 ASN B C 1
ATOM 832 O O . ASN B 1 43 ? -5.219 11.852 7.734 1 95.12 43 ASN B O 1
ATOM 836 N N . SER B 1 44 ? -7.406 12.18 8.281 1 93.06 44 SER B N 1
ATOM 837 C CA . SER B 1 44 ? -7.059 13.234 9.219 1 93.06 44 SER B CA 1
ATOM 838 C C . SER B 1 44 ? -6.453 12.664 10.5 1 93.06 44 SER B C 1
ATOM 840 O O . SER B 1 44 ? -6.773 11.547 10.898 1 93.06 44 SER B O 1
ATOM 842 N N . PRO B 1 45 ? -5.613 13.422 11.141 1 89.69 45 PRO B N 1
ATOM 843 C CA . PRO B 1 45 ? -4.996 12.938 12.375 1 89.69 45 PRO B CA 1
ATOM 844 C C . PRO B 1 45 ? -6.02 12.617 13.461 1 89.69 45 PRO B C 1
ATOM 846 O O . PRO B 1 45 ? -5.727 11.859 14.391 1 89.69 45 PRO B O 1
ATOM 849 N N . GLU B 1 46 ? -7.176 13.203 13.461 1 91.75 46 GLU B N 1
ATOM 850 C CA . GLU B 1 46 ? -8.219 12.945 14.445 1 91.75 46 GLU B CA 1
ATOM 851 C C . GLU B 1 46 ? -8.836 11.562 14.25 1 91.75 46 GLU B C 1
ATOM 853 O O . GLU B 1 46 ? -9.547 11.062 15.125 1 91.75 46 GLU B O 1
ATOM 858 N N . ASN B 1 47 ? -8.508 10.938 13.047 1 93.88 47 ASN B N 1
ATOM 859 C CA . ASN B 1 47 ? -9.07 9.633 12.719 1 93.88 47 ASN B CA 1
ATOM 860 C C . ASN B 1 47 ? -8.023 8.523 12.836 1 93.88 47 ASN B C 1
ATOM 862 O O . ASN B 1 47 ? -8.25 7.402 12.398 1 93.88 47 ASN B O 1
ATOM 866 N N . VAL B 1 48 ? -6.902 8.914 13.453 1 92.12 48 VAL B N 1
ATOM 867 C CA . VAL B 1 48 ? -5.824 7.945 13.602 1 92.12 48 VAL B CA 1
ATOM 868 C C . VAL B 1 48 ? -5.355 7.914 15.055 1 92.12 48 VAL B C 1
ATOM 870 O O . VAL B 1 48 ? -5.047 8.961 15.633 1 92.12 48 VAL B O 1
ATOM 873 N N . GLY B 1 49 ? -5.375 6.66 15.57 1 91.75 49 GLY B N 1
ATOM 874 C CA . GLY B 1 49 ? -4.859 6.477 16.922 1 91.75 49 GLY B CA 1
ATOM 875 C C . GLY B 1 49 ? -3.559 5.699 16.953 1 91.75 49 GLY B C 1
ATOM 876 O O . GLY B 1 49 ? -3.381 4.734 16.219 1 91.75 49 GLY B O 1
ATOM 877 N N . ILE B 1 50 ? -2.738 6.176 17.906 1 86.75 50 ILE B N 1
ATOM 878 C CA . ILE B 1 50 ? -1.484 5.477 18.172 1 86.75 50 ILE B CA 1
ATOM 879 C C . ILE B 1 50 ? -1.287 5.324 19.672 1 86.75 50 ILE B C 1
ATOM 881 O O . ILE B 1 50 ? -1.309 6.312 20.406 1 86.75 50 ILE B O 1
ATOM 885 N N . ASN B 1 51 ? -1.187 4.008 20.109 1 90.31 51 ASN B N 1
ATOM 886 C CA . ASN B 1 51 ? -0.929 3.709 21.516 1 90.31 51 ASN B CA 1
ATOM 887 C C . ASN B 1 51 ? -1.972 4.352 22.422 1 90.31 51 ASN B C 1
ATOM 889 O O . ASN B 1 51 ? -1.63 4.918 23.469 1 90.31 51 ASN B O 1
ATOM 893 N N . GLY B 1 52 ? -3.158 4.422 21.984 1 91.25 52 GLY B N 1
ATOM 894 C CA . GLY B 1 52 ? -4.27 4.852 22.812 1 91.25 52 GLY B CA 1
ATOM 895 C C . GLY B 1 52 ? -4.551 6.34 22.703 1 91.25 52 GLY B C 1
ATOM 896 O O . GLY B 1 52 ? -5.453 6.852 23.375 1 91.25 52 GLY B O 1
ATOM 897 N N . GLU B 1 53 ? -3.729 6.945 21.953 1 92.06 53 GLU B N 1
ATOM 898 C CA . GLU B 1 53 ? -3.926 8.375 21.75 1 92.06 53 GLU B CA 1
ATOM 899 C C . GLU B 1 53 ? -4.148 8.703 20.281 1 92.06 53 GLU B C 1
ATOM 901 O O . GLU B 1 53 ? -3.59 8.039 19.391 1 92.06 53 GLU B O 1
ATOM 906 N N . LEU B 1 54 ? -4.996 9.789 20.141 1 90.44 54 LEU B N 1
ATOM 907 C CA . LEU B 1 54 ? -5.152 10.266 18.766 1 90.44 54 LEU B CA 1
ATOM 908 C C . LEU B 1 54 ? -3.844 10.836 18.234 1 90.44 54 LEU B C 1
ATOM 910 O O . LEU B 1 54 ? -3.07 11.43 19 1 90.44 54 LEU B O 1
ATOM 914 N N . LEU B 1 55 ? -3.684 10.625 17.062 1 88.88 55 LEU B N 1
ATOM 915 C CA . LEU B 1 55 ? -2.473 11.133 16.422 1 88.88 55 LEU B CA 1
ATOM 916 C C . LEU B 1 55 ? -2.369 12.641 16.562 1 88.88 55 LEU B C 1
ATOM 918 O O . LEU B 1 55 ? -1.269 13.188 16.672 1 88.88 55 LEU B O 1
ATOM 922 N N . LEU B 1 56 ? -3.568 13.312 16.531 1 84.81 56 LEU B N 1
ATOM 923 C CA . LEU B 1 56 ? -3.617 14.758 16.734 1 84.81 56 LEU B CA 1
ATOM 924 C C . LEU B 1 56 ? -2.898 15.156 18.016 1 84.81 56 LEU B C 1
ATOM 926 O O . LEU B 1 56 ? -2.232 16.188 18.062 1 84.81 56 LEU B O 1
ATOM 930 N N . ASP B 1 57 ? -2.986 14.266 18.922 1 85.44 57 ASP B N 1
ATOM 931 C CA . ASP B 1 57 ? -2.441 14.555 20.234 1 85.44 57 ASP B CA 1
ATOM 932 C C . ASP B 1 57 ? -0.979 14.125 20.328 1 85.44 57 ASP B C 1
ATOM 934 O O . ASP B 1 57 ? -0.248 14.586 21.219 1 85.44 57 ASP B O 1
ATOM 938 N N . PHE B 1 58 ? -0.561 13.125 19.625 1 75.19 58 PHE B N 1
ATOM 939 C CA . PHE B 1 58 ? 0.814 12.641 19.609 1 75.19 58 PHE B CA 1
ATOM 940 C C . PHE B 1 58 ? 1.752 13.688 19.031 1 75.19 58 PHE B C 1
ATOM 942 O O . PHE B 1 58 ? 2.875 13.867 19.5 1 75.19 58 PHE B O 1
ATOM 949 N N . LYS B 1 59 ? 1.442 14.336 17.906 1 69.38 59 LYS B N 1
ATOM 950 C CA . LYS B 1 59 ? 2.25 15.367 17.266 1 69.38 59 LYS B CA 1
ATOM 951 C C . LYS B 1 59 ? 2.461 16.562 18.203 1 69.38 59 LYS B C 1
ATOM 953 O O . LYS B 1 59 ? 3.488 17.234 18.125 1 69.38 59 LYS B O 1
ATOM 958 N N . LYS B 1 60 ? 1.494 16.844 18.891 1 61.44 60 LYS B N 1
ATOM 959 C CA . LYS B 1 60 ? 1.666 17.953 19.828 1 61.44 60 LYS B CA 1
ATOM 960 C C . LYS B 1 60 ? 2.764 17.641 20.844 1 61.44 60 LYS B C 1
ATOM 962 O O . LYS B 1 60 ? 3.436 18.547 21.344 1 61.44 60 LYS B O 1
ATOM 967 N N . LYS B 1 61 ? 2.893 16.375 21.016 1 56.97 61 LYS B N 1
ATOM 968 C CA . LYS B 1 61 ? 3.883 16.047 22.031 1 56.97 61 LYS B CA 1
ATOM 969 C C . LYS B 1 61 ? 5.266 15.852 21.422 1 56.97 61 LYS B C 1
ATOM 971 O O . LYS B 1 61 ? 6.258 15.734 22.141 1 56.97 61 LYS B O 1
ATOM 976 N N . GLN B 1 62 ? 5.332 15.75 20.172 1 46.31 62 GLN B N 1
ATOM 977 C CA . GLN B 1 62 ? 6.707 15.68 19.688 1 46.31 62 GLN B CA 1
ATOM 978 C C . GLN B 1 62 ? 7.289 17.062 19.453 1 46.31 62 GLN B C 1
ATOM 980 O O . GLN B 1 62 ? 6.582 17.969 19 1 46.31 62 GLN B O 1
#

Secondary structure (DSSP, 8-state):
--EEEEEE----HHHHHHHHHHHHHHHHHHH--S--EEEEEE--GGG-EETTEEHHHHHHH-/--EEEEEE----HHHHHHHHHHHHHHHHHHH--S--EEEEEE--GGG-EETTEEHHHHHHH-

Organism: NCBI:txid2866384

Radius of gyration: 15.98 Å; Cα contacts (8 Å, |Δi|>4): 187; chains: 2; bounding box: 30×37×44 Å

Sequence (124 aa):
MPTIIVEGPPISVEKKRELVKRFTKVASEIYGIDHITVIIKENSPENVGINGELLLDFKKKQMPTIIVEGPPISVEKKRELVKRFTKVASEIYGIDHITVIIKENSPENVGINGELLLDFKKKQ

Foldseek 3Di:
DEEAEAEEADDDPVVVVVVVVVVQVVCCVVVVDNDYHYHYHHDDQQPDDDPHHGSVVVVVVD/DEEAEAEEADDDPVVVVVVVVVVQVVCCVVVVDNDYHYHYHHDDQQPDDDPHHGSVVVVVVD

pLDDT: mean 92.3, std 10.32, range [45.69, 98.69]

InterPro domains:
  IPR004370 4-oxalocrotonate tautomerase-like domain [PF01361] (9-55)
  IPR014347 Tautomerase/MIF superfamily [G3DSA:3.30.429.10] (2-60)
  IPR014347 Tautomerase/MIF superfamily [SSF55331] (1-55)